Protein AF-A0A1F5IU53-F1 (afdb_monomer_lite)

Radius of gyration: 23.25 Å; chains: 1; bounding box: 70×73×34 Å

Sequence (165 aa):
MRYRIPALILLLLTAASCANVGRFAQVMNPEELSKDELKKLPPETTPEYGFRVGMEVNVPGNKDEILENVDYQFTEFSDCLNITDRGEEARRYTIAVVDGTFRCEYHHGRCNGEYDSDYGLIIVSYKAFNRKGILPVLKHEWAHVYGILRNDHKNLNEVRECTGY

Structure (mmCIF, N/CA/C/O backbone):
data_AF-A0A1F5IU53-F1
#
_entry.id   AF-A0A1F5IU53-F1
#
loop_
_atom_site.group_PDB
_atom_site.id
_atom_site.type_symbol
_atom_site.label_atom_id
_atom_site.label_alt_id
_atom_site.label_comp_id
_atom_site.label_asym_id
_atom_site.label_entity_id
_atom_site.label_seq_id
_atom_site.pdbx_PDB_ins_code
_atom_site.Cartn_x
_atom_site.Cartn_y
_atom_site.Cartn_z
_atom_site.occupancy
_atom_site.B_iso_or_equiv
_atom_site.auth_seq_id
_atom_site.auth_comp_id
_atom_site.auth_asym_id
_atom_site.auth_atom_id
_atom_site.pdbx_PDB_model_num
ATOM 1 N N . MET A 1 1 ? 53.384 59.248 -19.492 1.00 44.25 1 MET A N 1
ATOM 2 C CA . MET A 1 1 ? 52.433 58.607 -18.558 1.00 44.25 1 MET A CA 1
ATOM 3 C C . MET A 1 1 ? 51.476 57.737 -19.353 1.00 44.25 1 MET A C 1
ATOM 5 O O . MET A 1 1 ? 50.737 58.257 -20.174 1.00 44.25 1 MET A O 1
ATOM 9 N N . ARG A 1 2 ? 51.544 56.416 -19.182 1.00 40.50 2 ARG A N 1
ATOM 10 C CA . ARG A 1 2 ? 50.598 55.455 -19.765 1.00 40.50 2 ARG A CA 1
ATOM 11 C C . ARG A 1 2 ? 50.274 54.444 -18.673 1.00 40.50 2 ARG A C 1
ATOM 13 O O . ARG A 1 2 ? 51.125 53.628 -18.336 1.00 40.50 2 ARG A O 1
ATOM 20 N N . TYR A 1 3 ? 49.079 54.543 -18.102 1.00 48.53 3 TYR A N 1
ATOM 21 C CA . TYR A 1 3 ? 48.555 53.534 -17.191 1.00 48.53 3 TYR A CA 1
ATOM 22 C C . TYR A 1 3 ? 48.296 52.258 -17.996 1.00 48.53 3 TYR A C 1
ATOM 24 O O . TYR A 1 3 ? 47.435 52.232 -18.871 1.00 48.53 3 TYR A O 1
ATOM 32 N N . ARG A 1 4 ? 49.087 51.216 -17.734 1.00 44.50 4 ARG A N 1
ATOM 33 C CA . ARG A 1 4 ? 48.816 49.849 -18.181 1.00 44.50 4 ARG A CA 1
ATOM 34 C C . ARG A 1 4 ? 48.276 49.076 -16.986 1.00 44.50 4 ARG A C 1
ATOM 36 O O . ARG A 1 4 ? 49.035 48.516 -16.209 1.00 44.50 4 ARG A O 1
ATOM 43 N N . ILE A 1 5 ? 46.961 49.083 -16.847 1.00 63.06 5 ILE A N 1
ATOM 44 C CA . ILE A 1 5 ? 46.218 48.009 -16.190 1.00 63.06 5 ILE A CA 1
ATOM 45 C C . ILE A 1 5 ? 45.443 47.395 -17.352 1.00 63.06 5 ILE A C 1
ATOM 47 O O . ILE A 1 5 ? 44.681 48.125 -17.988 1.00 63.06 5 ILE A O 1
ATOM 51 N N . PRO A 1 6 ? 45.725 46.146 -17.755 1.00 51.53 6 PRO A N 1
ATOM 52 C CA . PRO A 1 6 ? 44.830 45.084 -17.295 1.00 51.53 6 PRO A CA 1
ATOM 53 C C . PRO A 1 6 ? 45.477 43.685 -17.275 1.00 51.53 6 PRO A C 1
ATOM 55 O O . PRO A 1 6 ? 46.623 43.508 -17.666 1.00 51.53 6 PRO A O 1
ATOM 58 N N . ALA A 1 7 ? 44.675 42.692 -16.888 1.00 49.97 7 ALA A N 1
ATOM 59 C CA . ALA A 1 7 ? 44.931 41.249 -16.990 1.00 49.97 7 ALA A CA 1
ATOM 60 C C . ALA A 1 7 ? 45.511 40.537 -15.755 1.00 49.97 7 ALA A C 1
ATOM 62 O O . ALA A 1 7 ? 46.239 39.564 -15.899 1.00 49.97 7 ALA A O 1
ATOM 63 N N . LEU A 1 8 ? 45.110 40.932 -14.540 1.00 48.53 8 LEU A N 1
ATOM 64 C CA . LEU A 1 8 ? 45.284 40.063 -13.360 1.00 48.53 8 LEU A CA 1
ATOM 65 C C . LEU A 1 8 ? 44.004 39.825 -12.538 1.00 48.53 8 LEU A C 1
ATOM 67 O O . LEU A 1 8 ? 44.082 39.339 -11.418 1.00 48.53 8 LEU A O 1
ATOM 71 N N . ILE A 1 9 ? 42.822 40.151 -13.078 1.00 51.66 9 ILE A N 1
ATOM 72 C CA . ILE A 1 9 ? 41.535 39.922 -12.384 1.00 51.66 9 ILE A CA 1
ATOM 73 C C . ILE A 1 9 ? 40.656 38.879 -13.103 1.00 51.66 9 ILE A C 1
ATOM 75 O O . ILE A 1 9 ? 39.724 38.348 -12.511 1.00 51.66 9 ILE A O 1
ATOM 79 N N . LEU A 1 10 ? 40.987 38.473 -14.336 1.00 46.03 10 LEU A N 1
ATOM 80 C CA . LEU A 1 10 ? 40.209 37.453 -15.061 1.00 46.03 10 LEU A CA 1
ATOM 81 C C . LEU A 1 10 ? 40.647 35.997 -14.812 1.00 46.03 10 LEU A C 1
ATOM 83 O O . LEU A 1 10 ? 40.057 35.086 -15.381 1.00 46.03 10 LEU A O 1
ATOM 87 N N . LEU A 1 11 ? 41.659 35.762 -13.972 1.00 46.44 11 LEU A N 1
ATOM 88 C CA . LEU A 1 11 ? 42.225 34.426 -13.726 1.00 46.44 11 LEU A CA 1
ATOM 89 C C . LEU A 1 11 ? 41.763 33.773 -12.412 1.00 46.44 11 LEU A C 1
ATOM 91 O O . LEU A 1 11 ? 42.212 32.680 -12.088 1.00 46.44 11 LEU A O 1
ATOM 95 N N . LEU A 1 12 ? 40.842 34.403 -11.675 1.00 47.38 12 LEU A N 1
ATOM 96 C CA . LEU A 1 12 ? 40.317 33.873 -10.405 1.00 47.38 12 LEU A CA 1
ATOM 97 C C . LEU A 1 12 ? 38.867 33.364 -10.479 1.00 47.38 12 LEU A C 1
ATOM 99 O O . LEU A 1 12 ? 38.352 32.870 -9.482 1.00 47.38 12 LEU A O 1
ATOM 103 N N . LEU A 1 13 ? 38.209 33.426 -11.643 1.00 48.84 13 LEU A N 1
ATOM 104 C CA . LEU A 1 13 ? 36.805 33.006 -11.796 1.00 48.84 13 LEU A CA 1
ATOM 105 C C . LEU A 1 13 ? 36.599 31.653 -12.497 1.00 48.84 13 LEU A C 1
ATOM 107 O O . LEU A 1 13 ? 35.465 31.198 -12.599 1.00 48.84 13 LEU A O 1
ATOM 111 N N . THR A 1 14 ? 37.655 30.962 -12.933 1.00 48.50 14 THR A N 1
ATOM 112 C CA . THR A 1 14 ? 37.525 29.653 -13.609 1.00 48.50 14 THR A CA 1
ATOM 113 C C . THR A 1 14 ? 37.876 28.446 -12.734 1.00 48.50 14 THR A C 1
ATOM 115 O O . THR A 1 14 ? 37.663 27.316 -13.157 1.00 48.50 14 THR A O 1
ATOM 118 N N . ALA A 1 15 ? 38.334 28.649 -11.493 1.00 47.00 15 ALA A N 1
ATOM 119 C CA . ALA A 1 15 ? 38.689 27.557 -10.574 1.00 47.00 15 ALA A CA 1
ATOM 120 C C . ALA A 1 15 ? 37.575 27.170 -9.576 1.00 47.00 15 ALA A C 1
ATOM 122 O O . ALA A 1 15 ? 37.780 26.296 -8.740 1.00 47.00 15 ALA A O 1
ATOM 123 N N . ALA A 1 16 ? 36.389 27.784 -9.661 1.00 47.59 16 ALA A N 1
ATOM 124 C CA . ALA A 1 16 ? 35.263 27.515 -8.757 1.00 47.59 16 ALA A CA 1
ATOM 125 C C . ALA A 1 16 ? 34.118 26.715 -9.407 1.00 47.59 16 ALA A C 1
ATOM 127 O O . ALA A 1 16 ? 32.996 26.734 -8.913 1.00 47.59 16 ALA A O 1
ATOM 128 N N . SER A 1 17 ? 34.376 26.004 -10.508 1.00 45.94 17 SER A N 1
ATOM 129 C CA . SER A 1 17 ? 33.353 25.183 -11.170 1.00 45.94 17 SER A CA 1
ATOM 130 C C . SER A 1 17 ? 33.866 23.784 -11.494 1.00 45.94 17 SER A C 1
ATOM 132 O O . SER A 1 17 ? 33.868 23.364 -12.639 1.00 45.94 17 SER A O 1
ATOM 134 N N . CYS A 1 18 ? 34.364 23.081 -10.475 1.00 50.25 18 CYS A N 1
ATOM 135 C CA . CYS A 1 18 ? 34.540 21.620 -10.456 1.00 50.25 18 CYS A CA 1
ATOM 136 C C . CYS A 1 18 ? 34.648 21.106 -9.002 1.00 50.25 18 CYS A C 1
ATOM 138 O O . CYS A 1 18 ? 35.380 20.167 -8.722 1.00 50.25 18 CYS A O 1
ATOM 140 N N . ALA A 1 19 ? 33.946 21.721 -8.042 1.00 42.88 19 ALA A N 1
ATOM 141 C CA . ALA A 1 19 ? 33.948 21.262 -6.644 1.00 42.88 19 ALA A CA 1
ATOM 142 C C . ALA A 1 19 ? 32.685 20.472 -6.256 1.00 42.88 19 ALA A C 1
ATOM 144 O O . ALA A 1 19 ? 32.503 20.155 -5.086 1.00 42.88 19 ALA A O 1
ATOM 145 N N . ASN A 1 20 ? 31.804 20.144 -7.211 1.00 42.97 20 ASN A N 1
ATOM 146 C CA . ASN A 1 20 ? 30.524 19.497 -6.892 1.00 42.97 20 ASN A CA 1
ATOM 147 C C . ASN A 1 20 ? 30.171 18.280 -7.763 1.00 42.97 20 ASN A C 1
ATOM 149 O O . ASN A 1 20 ? 29.013 17.884 -7.836 1.00 42.97 20 ASN A O 1
ATOM 153 N N . VAL A 1 21 ? 31.166 17.652 -8.401 1.00 41.91 21 VAL A N 1
ATOM 154 C CA . VAL A 1 21 ? 30.981 16.403 -9.176 1.00 41.91 21 VAL A CA 1
ATOM 155 C C . VAL A 1 21 ? 31.346 15.157 -8.342 1.00 41.91 21 VAL A C 1
ATOM 157 O O . VAL A 1 21 ? 31.424 14.049 -8.851 1.00 41.91 21 VAL A O 1
ATOM 160 N N . GLY A 1 22 ? 31.550 15.315 -7.029 1.00 32.59 22 GLY A N 1
ATOM 161 C CA . GLY A 1 22 ? 31.942 14.229 -6.118 1.00 32.59 22 GLY A CA 1
ATOM 162 C C . GLY A 1 22 ? 30.804 13.573 -5.326 1.00 32.59 22 GLY A C 1
ATOM 163 O O . GLY A 1 22 ? 31.078 12.694 -4.518 1.00 32.59 22 GLY A O 1
ATOM 164 N N . ARG A 1 23 ? 29.539 13.983 -5.508 1.00 38.19 23 ARG A N 1
ATOM 165 C CA . ARG A 1 23 ? 28.406 13.499 -4.685 1.00 38.19 23 ARG A CA 1
ATOM 166 C C . ARG A 1 23 ? 27.366 12.636 -5.405 1.00 38.19 23 ARG A C 1
ATOM 168 O O . ARG A 1 23 ? 26.372 12.271 -4.794 1.00 38.19 23 ARG A O 1
ATOM 175 N N . PHE A 1 24 ? 27.606 12.252 -6.658 1.00 39.62 24 PHE A N 1
ATOM 176 C CA . PHE A 1 24 ? 26.700 11.366 -7.407 1.00 39.62 24 PHE A CA 1
ATOM 177 C C . PHE A 1 24 ? 27.101 9.878 -7.373 1.00 39.62 24 PHE A C 1
ATOM 179 O O . PHE A 1 24 ? 26.406 9.051 -7.950 1.00 39.62 24 PHE A O 1
ATOM 186 N N . ALA A 1 25 ? 28.190 9.515 -6.684 1.00 36.09 25 ALA A N 1
ATOM 187 C CA . ALA A 1 25 ? 28.751 8.157 -6.709 1.00 36.09 25 ALA A CA 1
ATOM 188 C C . ALA A 1 25 ? 28.296 7.228 -5.563 1.00 36.09 25 ALA A C 1
ATOM 190 O O . ALA A 1 25 ? 28.798 6.116 -5.451 1.00 36.09 25 ALA A O 1
ATOM 191 N N . GLN A 1 26 ? 27.345 7.643 -4.726 1.00 37.44 26 GLN A N 1
ATOM 192 C CA . GLN A 1 26 ? 26.709 6.758 -3.742 1.00 37.44 26 GLN A CA 1
ATOM 193 C C . GLN A 1 26 ? 25.206 7.030 -3.679 1.00 37.44 26 GLN A C 1
ATOM 195 O O . GLN A 1 26 ? 24.641 7.280 -2.619 1.00 37.44 26 GLN A O 1
ATOM 200 N N . VAL A 1 27 ? 24.523 6.956 -4.824 1.00 40.72 27 VAL A N 1
ATOM 201 C CA . VAL A 1 27 ? 23.158 6.425 -4.767 1.00 40.72 27 VAL A CA 1
ATOM 202 C C . VAL A 1 27 ? 23.363 4.951 -4.446 1.00 40.72 27 VAL A C 1
ATOM 204 O O . VAL A 1 27 ? 23.599 4.155 -5.351 1.00 40.72 27 VAL A O 1
ATOM 207 N N . MET A 1 28 ? 23.437 4.616 -3.153 1.00 32.12 28 MET A N 1
ATOM 208 C CA . MET A 1 28 ? 23.372 3.228 -2.714 1.00 32.12 28 MET A CA 1
ATOM 209 C C . MET A 1 28 ? 22.104 2.680 -3.356 1.00 32.12 28 MET A C 1
ATOM 211 O O . MET A 1 28 ? 21.008 3.127 -3.027 1.00 32.12 28 MET A O 1
ATOM 215 N N . ASN A 1 29 ? 22.247 1.822 -4.366 1.00 46.25 29 ASN A N 1
ATOM 216 C CA . ASN A 1 29 ? 21.112 1.025 -4.782 1.00 46.25 29 ASN A CA 1
ATOM 217 C C . ASN A 1 29 ? 20.800 0.168 -3.554 1.00 46.25 29 ASN A C 1
ATOM 219 O O . ASN A 1 29 ? 21.703 -0.565 -3.139 1.00 46.25 29 ASN A O 1
ATOM 223 N N . PRO A 1 30 ? 19.623 0.330 -2.919 1.00 52.88 30 PRO A N 1
ATOM 224 C CA . PRO A 1 30 ? 19.243 -0.560 -1.836 1.00 52.88 30 PRO A CA 1
ATOM 225 C C . PRO A 1 30 ? 19.363 -1.998 -2.341 1.00 52.88 30 PRO A C 1
ATOM 227 O O . PRO A 1 30 ? 19.214 -2.251 -3.542 1.00 52.88 30 PRO A O 1
ATOM 230 N N . GLU A 1 31 ? 19.722 -2.905 -1.439 1.00 60.06 31 GLU A N 1
ATOM 231 C CA . GLU A 1 31 ? 19.784 -4.328 -1.746 1.00 60.06 31 GLU A CA 1
ATOM 232 C C . GLU A 1 31 ? 18.452 -4.743 -2.387 1.00 60.06 31 GLU A C 1
ATOM 234 O O . GLU A 1 31 ? 17.377 -4.463 -1.858 1.00 60.06 31 GLU A O 1
ATOM 239 N N . GLU A 1 32 ? 18.515 -5.292 -3.601 1.00 65.62 32 GLU A N 1
ATOM 240 C CA . GLU A 1 32 ? 17.314 -5.618 -4.366 1.00 65.62 32 GLU A CA 1
ATOM 241 C C . GLU A 1 32 ? 16.696 -6.881 -3.765 1.00 65.62 32 GLU A C 1
ATOM 243 O O . GLU A 1 32 ? 17.142 -7.991 -4.048 1.00 65.62 32 GLU A O 1
ATOM 248 N N . LEU A 1 33 ? 15.691 -6.704 -2.905 1.00 69.00 33 LEU A N 1
ATOM 249 C CA . LEU A 1 33 ? 14.940 -7.814 -2.327 1.00 69.00 33 LEU A CA 1
ATOM 250 C C . LEU A 1 33 ? 14.099 -8.499 -3.407 1.00 69.00 33 LEU A C 1
ATOM 252 O O . LEU A 1 33 ? 13.321 -7.857 -4.119 1.00 69.00 33 LEU A O 1
ATOM 256 N N . SER A 1 34 ? 14.216 -9.820 -3.499 1.00 81.88 34 SER A N 1
ATOM 257 C CA . SER A 1 34 ? 13.351 -10.632 -4.351 1.00 81.88 34 SER A CA 1
ATOM 258 C C . SER A 1 34 ? 11.926 -10.708 -3.793 1.00 81.88 34 SER A C 1
ATOM 260 O O . SER A 1 34 ? 11.698 -10.612 -2.585 1.00 81.88 34 SER A O 1
ATOM 262 N N . LYS A 1 35 ? 10.937 -10.968 -4.658 1.00 84.56 35 LYS A N 1
ATOM 263 C CA . LYS A 1 35 ? 9.534 -11.163 -4.239 1.00 84.56 35 LYS A CA 1
ATOM 264 C C . LYS A 1 35 ? 9.385 -12.294 -3.208 1.00 84.56 35 LYS A C 1
ATOM 266 O O . LYS A 1 35 ? 8.579 -12.193 -2.283 1.00 84.56 35 LYS A O 1
ATOM 271 N N . ASP A 1 36 ? 10.207 -13.339 -3.309 1.00 86.69 36 ASP A N 1
ATOM 272 C CA . ASP A 1 36 ? 10.239 -14.440 -2.338 1.00 86.69 36 ASP A CA 1
ATOM 273 C C . ASP A 1 36 ? 10.763 -14.019 -0.960 1.00 86.69 36 ASP A C 1
ATOM 275 O O . ASP A 1 36 ? 10.337 -14.573 0.056 1.00 86.69 36 ASP A O 1
ATOM 279 N N . GLU A 1 37 ? 11.689 -13.063 -0.900 1.00 87.50 37 GLU A N 1
ATOM 280 C CA . GLU A 1 37 ? 12.165 -12.474 0.356 1.00 87.50 37 GLU A CA 1
ATOM 281 C C . GLU A 1 37 ? 11.119 -11.530 0.946 1.00 87.50 37 GLU A C 1
ATOM 283 O O . GLU A 1 37 ? 10.832 -11.612 2.140 1.00 87.50 37 GLU A O 1
ATOM 288 N N . LEU A 1 38 ? 10.459 -10.724 0.108 1.00 88.50 38 LEU A N 1
ATOM 289 C CA . LEU A 1 38 ? 9.381 -9.828 0.534 1.00 88.50 38 LEU A CA 1
ATOM 290 C C . LEU A 1 38 ? 8.202 -10.591 1.161 1.00 88.50 38 LEU A C 1
ATOM 292 O O . LEU A 1 38 ? 7.667 -10.163 2.182 1.00 88.50 38 LEU A O 1
ATOM 296 N N . LYS A 1 39 ? 7.839 -11.772 0.638 1.00 88.19 39 LYS A N 1
ATOM 297 C CA . LYS A 1 39 ? 6.794 -12.637 1.235 1.00 88.19 39 LYS A CA 1
ATOM 298 C C . LYS A 1 39 ? 7.153 -13.182 2.615 1.00 88.19 39 LYS A C 1
ATOM 300 O O . LYS A 1 39 ? 6.256 -13.594 3.350 1.00 88.19 39 LYS A O 1
ATOM 305 N N . LYS A 1 40 ? 8.443 -13.245 2.947 1.00 90.19 40 LYS A N 1
ATOM 306 C CA . LYS A 1 40 ? 8.945 -13.783 4.220 1.00 90.19 40 LYS A CA 1
ATOM 307 C C . LYS A 1 40 ? 9.102 -12.709 5.290 1.00 90.19 40 LYS A C 1
ATOM 309 O O . LYS A 1 40 ? 9.414 -13.063 6.427 1.00 90.19 40 LYS A O 1
ATOM 314 N N . LEU A 1 41 ? 8.893 -11.435 4.952 1.00 91.69 41 LEU A N 1
ATOM 315 C CA . LEU A 1 41 ? 8.907 -10.364 5.940 1.00 91.69 41 LEU A CA 1
ATOM 316 C C . LEU A 1 41 ? 7.876 -10.667 7.040 1.00 91.69 41 LEU A C 1
ATOM 318 O O . LEU A 1 41 ? 6.746 -11.053 6.722 1.00 91.69 41 LEU A O 1
ATOM 322 N N . PRO A 1 42 ? 8.245 -10.524 8.325 1.00 93.31 42 PRO A N 1
ATOM 323 C CA . PRO A 1 42 ? 7.323 -10.761 9.424 1.00 93.31 42 PRO A CA 1
ATOM 324 C C . PRO A 1 42 ? 6.166 -9.755 9.325 1.00 93.31 42 PRO A C 1
ATOM 326 O O . PRO A 1 42 ? 6.416 -8.548 9.364 1.00 93.31 42 PRO A O 1
ATOM 329 N N . PRO A 1 43 ? 4.915 -10.218 9.153 1.00 93.88 43 PRO A N 1
ATOM 330 C CA . PRO A 1 43 ? 3.798 -9.315 8.966 1.00 93.88 43 PRO A CA 1
ATOM 331 C C . PRO A 1 43 ? 3.325 -8.771 10.312 1.00 93.88 43 PRO A C 1
ATOM 333 O O . PRO A 1 43 ? 3.096 -9.523 11.259 1.00 93.88 43 PRO A O 1
ATOM 336 N N . GLU A 1 44 ? 3.096 -7.470 10.347 1.00 97.00 44 GLU A N 1
ATOM 337 C CA . GLU A 1 44 ? 2.295 -6.795 11.357 1.00 97.00 44 GLU A CA 1
ATOM 338 C C . GLU A 1 44 ? 0.877 -6.593 10.820 1.00 97.00 44 GLU A C 1
ATOM 340 O O . GLU A 1 44 ? 0.632 -6.702 9.617 1.00 97.00 44 GLU A O 1
ATOM 345 N N . THR A 1 45 ? -0.080 -6.337 11.707 1.00 97.75 45 THR A N 1
ATOM 346 C CA . THR A 1 45 ? -1.483 -6.140 11.322 1.00 97.75 45 THR A CA 1
ATOM 347 C C . THR A 1 45 ? -1.909 -4.711 11.609 1.00 97.75 45 THR A C 1
ATOM 349 O O . THR A 1 45 ? -1.646 -4.206 12.700 1.00 97.75 45 THR A O 1
ATOM 352 N N . THR A 1 46 ? -2.562 -4.059 10.647 1.00 98.19 46 THR A N 1
ATOM 353 C CA . THR A 1 46 ? -3.089 -2.708 10.859 1.00 98.19 46 THR A CA 1
ATOM 354 C C . THR A 1 46 ? -4.275 -2.724 11.832 1.00 98.19 46 THR A C 1
ATOM 356 O O . THR A 1 46 ? -5.054 -3.684 11.832 1.00 98.19 46 THR A O 1
ATOM 359 N N . PRO A 1 47 ? -4.409 -1.711 12.702 1.00 97.19 47 PRO A N 1
ATOM 360 C CA . PRO A 1 47 ? -5.384 -1.733 13.791 1.00 97.19 47 PRO A CA 1
ATOM 361 C C . PRO A 1 47 ? -6.855 -1.659 13.351 1.00 97.19 47 PRO A C 1
ATOM 363 O O . PRO A 1 47 ? -7.705 -2.266 14.004 1.00 97.19 47 PRO A O 1
ATOM 366 N N . GLU A 1 48 ? -7.186 -0.927 12.287 1.00 97.19 48 GLU A N 1
ATOM 367 C CA . GLU A 1 48 ? -8.571 -0.666 11.878 1.00 97.19 48 GLU A CA 1
ATOM 368 C C . GLU A 1 48 ? -9.087 -1.698 10.874 1.00 97.19 48 GLU A C 1
ATOM 370 O O . GLU A 1 48 ? -10.150 -2.296 11.075 1.00 97.19 48 GLU A O 1
ATOM 375 N N . TYR A 1 49 ? -8.340 -1.922 9.793 1.00 97.56 49 TYR A N 1
ATOM 376 C CA . TYR A 1 49 ? -8.788 -2.790 8.704 1.00 97.56 49 TYR A CA 1
ATOM 377 C C . TYR A 1 49 ? -8.179 -4.187 8.755 1.00 97.56 49 TYR A C 1
ATOM 379 O O . TYR A 1 49 ? -8.718 -5.101 8.129 1.00 97.56 49 TYR A O 1
ATOM 387 N N . GLY A 1 50 ? -7.117 -4.407 9.531 1.00 97.75 50 GLY A N 1
ATOM 388 C CA . GLY A 1 50 ? -6.486 -5.716 9.663 1.00 97.75 50 GLY A CA 1
ATOM 389 C C . GLY A 1 50 ? -5.656 -6.122 8.443 1.00 97.75 50 GLY A C 1
ATOM 390 O O . GLY A 1 50 ? -5.588 -7.309 8.116 1.00 97.75 50 GLY A O 1
ATOM 391 N N . PHE A 1 51 ? -5.057 -5.163 7.735 1.00 98.44 51 PHE A N 1
ATOM 392 C CA . PHE A 1 51 ? -4.145 -5.454 6.631 1.00 98.44 51 PHE A CA 1
ATOM 393 C C . PHE A 1 51 ? -2.840 -6.049 7.147 1.00 98.44 51 PHE A C 1
ATOM 395 O O . PHE A 1 51 ? -2.326 -5.636 8.183 1.00 98.44 51 PHE A O 1
ATOM 402 N N . ARG A 1 52 ? -2.279 -7.003 6.400 1.00 98.00 52 ARG A N 1
ATOM 403 C CA . ARG A 1 52 ? -0.973 -7.597 6.703 1.00 98.00 52 ARG A CA 1
ATOM 404 C C . ARG A 1 52 ? 0.119 -6.745 6.075 1.00 98.00 52 ARG A C 1
ATOM 406 O O . ARG A 1 52 ? 0.159 -6.632 4.852 1.00 98.00 52 ARG A O 1
ATOM 413 N N . VAL A 1 53 ? 1.013 -6.194 6.887 1.00 97.81 53 VAL A N 1
ATOM 414 C CA . VAL A 1 53 ? 2.083 -5.293 6.446 1.00 97.81 53 VAL A CA 1
ATOM 415 C C . VAL A 1 53 ? 3.436 -5.860 6.866 1.00 97.81 53 VAL A C 1
ATOM 417 O O . VAL A 1 53 ? 3.744 -5.937 8.051 1.00 97.81 53 VAL A O 1
ATOM 420 N N . GLY 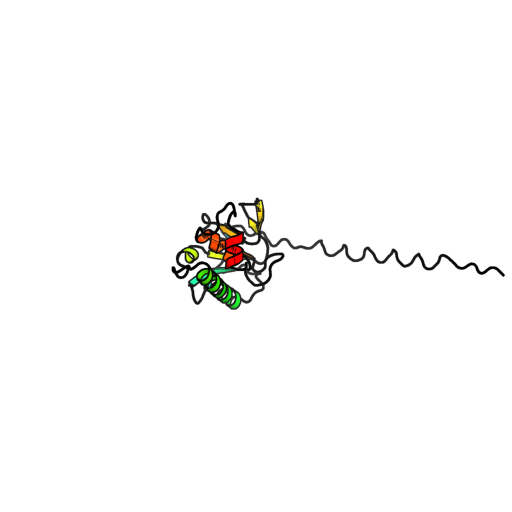A 1 54 ? 4.245 -6.275 5.896 1.00 96.19 54 GLY A N 1
ATOM 421 C CA . GLY A 1 54 ? 5.646 -6.639 6.100 1.00 96.19 54 GLY A CA 1
ATOM 422 C C . GLY A 1 54 ? 6.541 -5.440 5.807 1.00 96.19 54 GLY A C 1
ATOM 423 O O . GLY A 1 54 ? 6.385 -4.798 4.773 1.00 96.19 54 GLY A O 1
ATOM 424 N N . MET A 1 55 ? 7.477 -5.130 6.698 1.00 94.00 55 MET A N 1
ATOM 425 C CA . MET A 1 55 ? 8.393 -3.994 6.546 1.00 94.00 55 MET A CA 1
ATOM 426 C C . MET A 1 55 ? 9.834 -4.484 6.463 1.00 94.00 55 MET A C 1
ATOM 428 O O . MET A 1 55 ? 10.261 -5.321 7.260 1.00 94.00 55 MET A O 1
ATOM 432 N N . GLU A 1 56 ? 10.589 -3.954 5.506 1.00 91.19 56 GLU A N 1
ATOM 433 C CA . GLU A 1 56 ? 12.036 -4.125 5.483 1.00 91.19 56 GLU A CA 1
ATOM 434 C C . GLU A 1 56 ? 12.669 -3.463 6.722 1.00 91.19 56 GLU A C 1
ATOM 436 O O . GLU A 1 56 ? 12.235 -2.405 7.178 1.00 91.19 56 GLU A O 1
ATOM 441 N N . VAL A 1 57 ? 13.733 -4.077 7.248 1.00 85.31 57 VAL A N 1
ATOM 442 C CA . VAL A 1 57 ? 14.452 -3.633 8.458 1.00 85.31 57 VAL A CA 1
ATOM 443 C C . VAL A 1 57 ? 14.907 -2.171 8.382 1.00 85.31 57 VAL A C 1
ATOM 445 O O . VAL A 1 57 ? 14.964 -1.495 9.406 1.00 85.31 57 VAL A O 1
ATOM 448 N N . ASN A 1 58 ? 15.226 -1.684 7.183 1.00 82.31 58 ASN A N 1
ATOM 449 C CA . ASN A 1 58 ? 15.799 -0.356 6.981 1.00 82.31 58 ASN A CA 1
ATOM 450 C C . ASN A 1 58 ? 14.760 0.745 6.744 1.00 82.31 58 ASN A C 1
ATOM 452 O O . ASN A 1 58 ? 15.151 1.897 6.581 1.00 82.31 58 ASN A O 1
ATOM 456 N N . VAL A 1 59 ? 13.458 0.437 6.742 1.00 87.12 59 VAL A N 1
ATOM 457 C CA . VAL A 1 59 ? 12.424 1.463 6.557 1.00 87.12 59 VAL A CA 1
ATOM 458 C C . VAL A 1 59 ? 12.523 2.498 7.694 1.00 87.12 59 VAL A C 1
ATOM 460 O O . VAL A 1 59 ? 12.356 2.145 8.860 1.00 87.12 59 VAL A O 1
ATOM 463 N N . PRO A 1 60 ? 12.771 3.788 7.397 1.00 83.94 60 PRO A N 1
ATOM 464 C CA . PRO A 1 60 ? 13.142 4.783 8.405 1.00 83.94 60 PRO A CA 1
ATOM 465 C C . PRO A 1 60 ? 11.952 5.334 9.204 1.00 83.94 60 PRO A C 1
ATOM 467 O O . PRO A 1 60 ? 12.146 6.185 10.072 1.00 83.94 60 PRO A O 1
ATOM 470 N N . GLY A 1 61 ? 10.722 4.932 8.872 1.00 81.31 61 GLY A N 1
ATOM 471 C CA . GLY A 1 61 ? 9.506 5.366 9.559 1.00 81.31 61 GLY A CA 1
ATOM 472 C C . GLY A 1 61 ? 9.273 4.634 10.878 1.00 81.31 61 GLY A C 1
ATOM 473 O O . GLY A 1 61 ? 9.777 3.533 11.097 1.00 81.31 61 GLY A O 1
ATOM 474 N N . ASN A 1 62 ? 8.480 5.240 11.763 1.00 91.06 62 ASN A N 1
ATOM 475 C CA . ASN A 1 62 ? 7.977 4.519 12.923 1.00 91.06 62 ASN A CA 1
ATOM 476 C C . ASN A 1 62 ? 6.989 3.436 12.451 1.00 91.06 62 ASN A C 1
ATOM 478 O O . ASN A 1 62 ? 6.126 3.691 11.615 1.00 91.06 62 ASN A O 1
ATOM 482 N N . LYS A 1 63 ? 7.126 2.220 12.986 1.00 93.31 63 LYS A N 1
ATOM 483 C CA . LYS A 1 63 ? 6.301 1.069 12.605 1.00 93.31 63 LYS A CA 1
ATOM 484 C C . LYS A 1 63 ? 4.802 1.336 12.774 1.00 93.31 63 LYS A C 1
ATOM 486 O O . LYS A 1 63 ? 4.029 1.057 11.865 1.00 93.31 63 LYS A O 1
ATOM 491 N N . ASP A 1 64 ? 4.407 1.891 13.915 1.00 95.44 64 ASP A N 1
ATOM 492 C CA . ASP A 1 64 ? 3.004 2.148 14.238 1.00 95.44 64 ASP A CA 1
ATOM 493 C C . ASP A 1 64 ? 2.452 3.277 13.355 1.00 95.44 64 ASP A C 1
ATOM 495 O O . ASP A 1 64 ? 1.363 3.146 12.807 1.00 95.44 64 ASP A O 1
ATOM 499 N N . GLU A 1 65 ? 3.256 4.316 13.092 1.00 94.69 65 GLU A N 1
ATOM 500 C CA . GLU A 1 65 ? 2.923 5.380 12.130 1.00 94.69 65 GLU A CA 1
ATOM 501 C C . GLU A 1 65 ? 2.663 4.819 10.724 1.00 94.69 65 GLU A C 1
ATOM 503 O O . GLU A 1 65 ? 1.726 5.241 10.051 1.00 94.69 65 GLU A O 1
ATOM 508 N N . ILE A 1 66 ? 3.467 3.852 10.268 1.00 95.81 66 ILE A N 1
ATOM 509 C CA . ILE A 1 66 ? 3.277 3.205 8.963 1.00 95.81 66 ILE A CA 1
ATOM 510 C C . ILE A 1 66 ? 1.961 2.420 8.936 1.00 95.81 66 ILE A C 1
ATOM 512 O O . ILE A 1 66 ? 1.211 2.540 7.969 1.00 95.81 66 ILE A O 1
ATOM 516 N N . LEU A 1 67 ? 1.666 1.638 9.977 1.00 97.50 67 LEU A N 1
ATOM 517 C CA . LEU A 1 67 ? 0.437 0.841 10.058 1.00 97.50 67 LEU A CA 1
ATOM 518 C C . LEU A 1 67 ? -0.817 1.722 10.099 1.00 97.50 67 LEU A C 1
ATOM 520 O O . LEU A 1 67 ? -1.763 1.472 9.354 1.00 97.50 67 LEU A O 1
ATOM 524 N N . GLU A 1 68 ? -0.806 2.777 10.913 1.00 96.69 68 GLU A N 1
ATOM 525 C CA . GLU A 1 68 ? -1.885 3.768 10.964 1.00 96.69 68 GLU A CA 1
ATOM 526 C C . GLU A 1 68 ? -2.032 4.502 9.628 1.00 96.69 68 GLU A C 1
ATOM 528 O O . GLU A 1 68 ? -3.147 4.768 9.180 1.00 96.69 68 GLU A O 1
ATOM 533 N N . ASN A 1 69 ? -0.921 4.797 8.945 1.00 96.12 69 ASN A N 1
ATOM 534 C CA . ASN A 1 69 ? -0.963 5.436 7.636 1.00 96.12 69 ASN A CA 1
ATOM 535 C C . ASN A 1 69 ? -1.585 4.532 6.562 1.00 96.12 69 ASN A C 1
ATOM 537 O O . ASN A 1 69 ? -2.296 5.039 5.696 1.00 96.12 69 ASN A O 1
ATOM 541 N N . VAL A 1 70 ? -1.360 3.215 6.622 1.00 98.06 70 VAL A N 1
ATOM 542 C CA . VAL A 1 70 ? -2.041 2.254 5.741 1.00 98.06 70 VAL A CA 1
ATOM 543 C C . VAL A 1 70 ? -3.555 2.330 5.949 1.00 98.06 70 VAL A C 1
ATOM 545 O O . VAL A 1 70 ? -4.282 2.507 4.974 1.00 98.06 70 VAL A O 1
ATOM 548 N N . ASP A 1 71 ? -4.038 2.266 7.191 1.00 98.31 71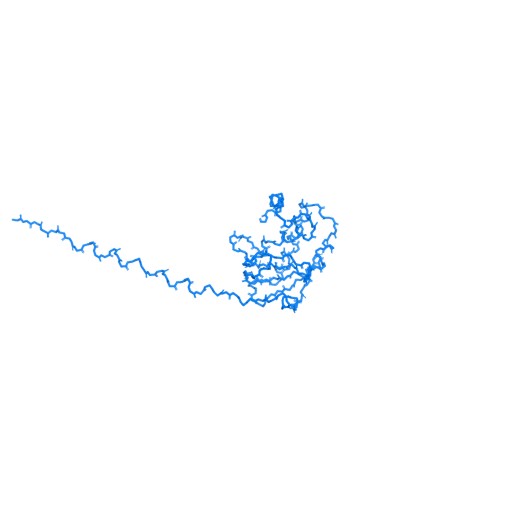 ASP A N 1
ATOM 549 C CA . ASP A 1 71 ? -5.478 2.368 7.472 1.00 98.31 71 ASP A CA 1
ATOM 550 C C . ASP A 1 71 ? -6.055 3.720 7.031 1.00 98.31 71 ASP A C 1
ATOM 552 O O . ASP A 1 71 ? -7.066 3.766 6.329 1.00 98.31 71 ASP A O 1
ATOM 556 N N . TYR A 1 72 ? -5.364 4.820 7.348 1.00 96.81 72 TYR A N 1
ATOM 557 C CA . TYR A 1 72 ? -5.748 6.170 6.930 1.00 96.81 72 TYR A CA 1
ATOM 558 C C . TYR A 1 72 ? -5.896 6.280 5.408 1.00 96.81 72 TYR A C 1
ATOM 560 O O . TYR A 1 72 ? -6.913 6.761 4.903 1.00 96.81 72 TYR A O 1
ATOM 568 N N . GLN A 1 73 ? -4.896 5.813 4.656 1.00 96.69 73 GLN A N 1
ATOM 569 C CA . GLN A 1 73 ? -4.947 5.864 3.199 1.00 96.69 73 GLN A CA 1
ATOM 570 C C . GLN A 1 73 ? -6.052 4.981 2.632 1.00 96.69 73 GLN A C 1
ATOM 572 O O . GLN A 1 73 ? -6.622 5.341 1.599 1.00 96.69 73 GLN A O 1
ATOM 577 N N . PHE A 1 74 ? -6.337 3.840 3.266 1.00 97.75 74 PHE A N 1
ATOM 578 C CA . PHE A 1 74 ? -7.409 2.964 2.819 1.00 97.75 74 PHE A CA 1
ATOM 579 C C . PHE A 1 74 ? -8.774 3.613 3.024 1.00 97.75 74 PHE A C 1
ATOM 581 O O . PHE A 1 74 ? -9.578 3.567 2.100 1.00 97.75 74 PHE A O 1
ATOM 588 N N . THR A 1 75 ? -9.008 4.278 4.160 1.00 97.44 75 THR A N 1
ATOM 589 C CA . THR A 1 75 ? -10.225 5.071 4.400 1.00 97.44 75 THR A CA 1
ATOM 590 C C . THR A 1 75 ? -10.412 6.138 3.321 1.00 97.44 75 THR A C 1
ATOM 592 O O . THR A 1 75 ? -11.463 6.210 2.695 1.00 97.44 75 THR A O 1
ATOM 595 N N . GLU A 1 76 ? -9.374 6.921 3.008 1.00 95.69 76 GLU A N 1
ATOM 596 C CA . GLU A 1 76 ? -9.472 7.929 1.941 1.00 95.69 76 GLU A CA 1
ATOM 597 C C . GLU A 1 76 ? -9.730 7.309 0.556 1.00 95.69 76 GLU A C 1
ATOM 599 O O . GLU A 1 76 ? -10.451 7.875 -0.266 1.00 95.69 76 GLU A O 1
ATOM 604 N N . PHE A 1 77 ? -9.112 6.162 0.268 1.00 95.75 77 PHE A N 1
ATOM 605 C CA . PHE A 1 77 ? -9.297 5.441 -0.989 1.00 95.75 77 PHE A CA 1
ATOM 606 C C . PHE A 1 77 ? -10.719 4.885 -1.121 1.00 95.75 77 PHE A C 1
ATOM 608 O O . PHE A 1 77 ? -11.354 5.061 -2.165 1.00 95.75 77 PHE A O 1
ATOM 615 N N . SER A 1 78 ? -11.213 4.224 -0.074 1.00 96.81 78 SER A N 1
ATOM 616 C CA . SER A 1 78 ? -12.516 3.568 -0.060 1.00 96.81 78 SER A CA 1
ATOM 617 C C . SER A 1 78 ? -13.653 4.580 -0.104 1.00 96.81 78 SER A C 1
ATOM 619 O O . SER A 1 78 ? -14.584 4.382 -0.884 1.00 96.81 78 SER A O 1
ATOM 621 N N . ASP A 1 79 ? -13.535 5.693 0.622 1.00 96.06 79 ASP A N 1
ATOM 622 C CA . ASP A 1 79 ? -14.497 6.795 0.581 1.00 96.06 79 ASP A CA 1
ATOM 623 C C . ASP A 1 79 ? -14.586 7.398 -0.824 1.00 96.06 79 ASP A C 1
ATOM 625 O O . ASP A 1 79 ? -15.681 7.633 -1.338 1.00 96.06 79 ASP A O 1
ATOM 629 N N . CYS A 1 80 ? -13.442 7.609 -1.481 1.00 94.44 80 CYS A N 1
ATOM 630 C CA . CYS A 1 80 ? -13.418 8.219 -2.807 1.00 94.44 80 CYS A CA 1
ATOM 631 C C . CYS A 1 80 ? -14.033 7.317 -3.884 1.00 94.44 80 CYS A C 1
ATOM 633 O O . CYS A 1 80 ? -14.819 7.767 -4.718 1.00 94.44 80 CYS A O 1
ATOM 635 N N . LEU A 1 81 ? -13.680 6.030 -3.868 1.00 93.81 81 LEU A N 1
ATOM 636 C CA . LEU A 1 81 ? -14.096 5.059 -4.885 1.00 93.81 81 LEU A CA 1
ATOM 637 C C . LEU A 1 81 ? -15.357 4.279 -4.491 1.00 93.81 81 LEU A C 1
ATOM 639 O O . LEU A 1 81 ? -15.759 3.362 -5.208 1.00 93.81 81 LEU A O 1
ATOM 643 N N . ASN A 1 82 ? -15.992 4.659 -3.379 1.00 94.81 82 ASN A N 1
ATOM 644 C CA . ASN A 1 82 ? -17.196 4.043 -2.831 1.00 94.81 82 ASN A CA 1
ATOM 645 C C . ASN A 1 82 ? -17.050 2.519 -2.623 1.00 94.81 82 ASN A C 1
ATOM 647 O O . ASN A 1 82 ? -17.930 1.732 -2.980 1.00 94.81 82 ASN A O 1
ATOM 651 N N . ILE A 1 83 ? -15.913 2.101 -2.060 1.00 96.06 83 ILE A N 1
ATOM 652 C CA . ILE A 1 83 ? -15.630 0.707 -1.700 1.00 96.06 83 ILE A CA 1
ATOM 653 C C . ILE A 1 83 ? -16.276 0.393 -0.350 1.00 96.06 83 ILE A C 1
ATOM 655 O O . ILE A 1 83 ? -15.927 0.976 0.672 1.00 96.06 83 ILE A O 1
ATOM 659 N N . THR A 1 84 ? -17.196 -0.571 -0.326 1.00 95.94 84 THR A N 1
ATOM 660 C CA . THR A 1 84 ? -17.988 -0.898 0.874 1.00 95.94 84 THR A CA 1
ATOM 661 C C . THR A 1 84 ? -17.605 -2.221 1.538 1.00 95.94 84 THR A C 1
ATOM 663 O O . THR A 1 84 ? -18.214 -2.601 2.536 1.00 95.94 84 THR A O 1
ATOM 666 N N . ASP A 1 85 ? -16.623 -2.947 1.000 1.00 96.69 85 ASP A N 1
ATOM 667 C CA . ASP A 1 85 ? -16.218 -4.280 1.477 1.00 96.69 85 ASP A CA 1
ATOM 668 C C . ASP A 1 85 ? -15.305 -4.240 2.717 1.00 96.69 85 ASP A C 1
ATOM 670 O O . ASP A 1 85 ? -14.848 -5.275 3.194 1.00 96.69 85 ASP A O 1
ATOM 674 N N . ARG A 1 86 ? -15.008 -3.041 3.237 1.00 95.00 86 ARG A N 1
ATOM 675 C CA . ARG A 1 86 ? -14.100 -2.820 4.373 1.00 95.00 86 ARG A CA 1
ATOM 676 C C . ARG A 1 86 ? -12.714 -3.458 4.185 1.00 95.00 86 ARG A C 1
ATOM 678 O O . ARG A 1 86 ? -12.130 -3.946 5.154 1.00 95.00 86 ARG A O 1
ATOM 685 N N . GLY A 1 87 ? -12.183 -3.470 2.963 1.00 96.62 87 GLY A N 1
ATOM 686 C CA . GLY A 1 87 ? -10.833 -3.965 2.694 1.00 96.62 87 GLY A CA 1
ATOM 687 C C . GLY A 1 87 ? -10.734 -5.479 2.542 1.00 96.62 87 GLY A C 1
ATOM 688 O O . GLY A 1 87 ? -9.625 -6.011 2.551 1.00 96.62 87 GLY A O 1
ATOM 689 N N . GLU A 1 88 ? -11.853 -6.199 2.436 1.00 97.19 88 GLU A N 1
ATOM 690 C CA . GLU A 1 88 ? -11.857 -7.656 2.263 1.00 97.19 88 GLU A CA 1
ATOM 691 C C . GLU A 1 88 ? -11.032 -8.123 1.064 1.00 97.19 88 GLU A C 1
ATOM 693 O O . GLU A 1 88 ? -10.250 -9.066 1.216 1.00 97.19 88 GLU A O 1
ATOM 698 N N . GLU A 1 89 ? -11.140 -7.463 -0.089 1.00 96.38 89 GLU A N 1
ATOM 699 C CA . GLU A 1 89 ? -10.351 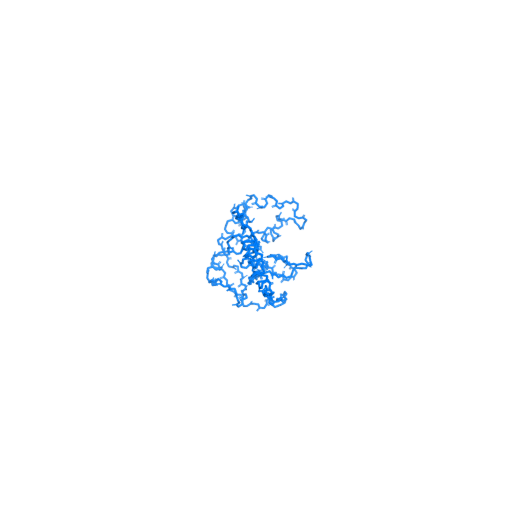-7.835 -1.266 1.00 96.38 89 GLU A CA 1
ATOM 700 C C . GLU A 1 89 ? -8.857 -7.547 -1.052 1.00 96.38 89 GLU A C 1
ATOM 702 O O . GLU A 1 89 ? -8.010 -8.417 -1.261 1.00 96.38 89 GLU A O 1
ATOM 707 N N . ALA A 1 90 ? -8.523 -6.360 -0.540 1.00 96.69 90 ALA A N 1
ATOM 708 C CA . ALA A 1 90 ? -7.137 -5.950 -0.305 1.00 96.69 90 ALA A CA 1
ATOM 709 C C . ALA A 1 90 ? -6.417 -6.773 0.779 1.00 96.69 90 ALA A C 1
ATOM 711 O O . ALA A 1 90 ? -5.218 -7.021 0.660 1.00 96.69 90 ALA A O 1
ATOM 712 N N . ARG A 1 91 ? -7.131 -7.281 1.791 1.00 96.88 91 ARG A N 1
ATOM 713 C CA . ARG A 1 91 ? -6.563 -8.129 2.859 1.00 96.88 91 ARG A CA 1
ATOM 714 C C . ARG A 1 91 ? -6.014 -9.473 2.390 1.00 96.88 91 ARG A C 1
ATOM 716 O O . ARG A 1 91 ? -5.279 -10.120 3.137 1.00 96.88 91 ARG A O 1
ATOM 723 N N . ARG A 1 92 ? -6.362 -9.917 1.182 1.00 95.88 92 ARG A N 1
ATOM 724 C CA . ARG A 1 92 ? -5.825 -11.157 0.600 1.00 95.88 92 ARG A CA 1
ATOM 725 C C . ARG A 1 92 ? -4.330 -11.056 0.298 1.00 95.88 92 ARG A C 1
ATOM 727 O O . ARG A 1 92 ? -3.664 -12.086 0.202 1.00 95.88 92 ARG A O 1
ATOM 734 N N . TYR A 1 93 ? -3.815 -9.835 0.190 1.00 96.75 93 TYR A N 1
ATOM 735 C CA . TYR A 1 93 ? -2.440 -9.535 -0.176 1.00 96.75 93 TYR A CA 1
ATOM 736 C C . TYR A 1 93 ? -1.650 -9.051 1.041 1.00 96.75 93 TYR A C 1
ATOM 738 O O . TYR A 1 93 ? -2.181 -8.380 1.928 1.00 96.75 93 TYR A O 1
ATOM 746 N N . THR A 1 94 ? -0.360 -9.381 1.082 1.00 97.06 94 THR A N 1
ATOM 747 C CA . THR A 1 94 ? 0.563 -8.776 2.050 1.00 97.06 94 THR A CA 1
ATOM 748 C C . THR A 1 94 ? 1.118 -7.487 1.454 1.00 97.06 94 THR A C 1
ATOM 750 O O . THR A 1 94 ? 1.662 -7.501 0.350 1.00 97.06 94 THR A O 1
ATOM 753 N N . ILE A 1 95 ? 1.016 -6.383 2.190 1.00 97.56 95 ILE A N 1
ATOM 754 C CA . ILE A 1 95 ? 1.630 -5.107 1.823 1.00 97.56 95 ILE A CA 1
ATOM 755 C C . ILE A 1 95 ? 3.101 -5.158 2.247 1.00 97.56 95 ILE A C 1
ATOM 757 O O . ILE A 1 95 ? 3.398 -5.214 3.437 1.00 97.56 95 ILE A O 1
ATOM 761 N N . ALA A 1 96 ? 4.024 -5.173 1.292 1.00 95.38 96 ALA A N 1
ATOM 762 C CA . ALA A 1 96 ? 5.460 -5.147 1.543 1.00 95.38 96 ALA A CA 1
ATOM 763 C C . ALA A 1 96 ? 5.989 -3.712 1.407 1.00 95.38 96 ALA A C 1
ATOM 765 O O . ALA A 1 96 ? 5.941 -3.129 0.324 1.00 95.38 96 ALA A O 1
ATOM 766 N N . VAL A 1 97 ? 6.498 -3.147 2.501 1.00 94.38 97 VAL A N 1
ATOM 767 C CA . VAL A 1 97 ? 7.049 -1.788 2.557 1.00 94.38 97 VAL A CA 1
ATOM 768 C C . VAL A 1 97 ? 8.574 -1.837 2.512 1.00 94.38 97 VAL A C 1
ATOM 770 O O . VAL A 1 97 ? 9.197 -2.478 3.359 1.00 94.38 97 VAL A O 1
ATOM 773 N N . VAL A 1 98 ? 9.170 -1.125 1.553 1.00 90.62 98 VAL A N 1
ATOM 774 C CA . VAL A 1 98 ? 10.628 -1.103 1.310 1.00 90.62 98 VAL A CA 1
ATOM 775 C C . VAL A 1 98 ? 11.216 0.312 1.390 1.00 90.62 98 VAL A C 1
ATOM 777 O O . VAL A 1 98 ? 10.514 1.296 1.124 1.00 90.62 98 VAL A O 1
ATOM 780 N N . ASP A 1 99 ? 12.507 0.446 1.719 1.00 84.19 99 ASP A N 1
ATOM 781 C CA . ASP A 1 99 ? 13.194 1.746 1.911 1.00 84.19 99 ASP A CA 1
ATOM 782 C C . ASP A 1 99 ? 13.662 2.425 0.598 1.00 84.19 99 ASP A C 1
ATOM 784 O O . ASP A 1 99 ? 14.704 3.075 0.509 1.00 84.19 99 ASP A O 1
ATOM 788 N N . GLY A 1 100 ? 12.896 2.291 -0.487 1.00 77.06 100 GLY A N 1
ATOM 789 C CA . GLY A 1 100 ? 13.235 2.932 -1.758 1.00 77.06 100 GLY A CA 1
ATOM 790 C C . GLY A 1 100 ? 12.622 2.254 -2.970 1.00 77.06 100 GLY A C 1
ATOM 791 O O . GLY A 1 100 ? 11.570 1.633 -2.884 1.00 77.06 100 GLY A O 1
ATOM 792 N N . THR A 1 101 ? 13.269 2.399 -4.127 1.00 73.19 101 THR A N 1
ATOM 793 C CA . THR A 1 101 ? 12.806 1.765 -5.374 1.00 73.19 101 THR A CA 1
ATOM 794 C C . THR A 1 101 ? 13.302 0.330 -5.480 1.00 73.19 101 THR A C 1
ATOM 796 O O . THR A 1 101 ? 14.446 0.048 -5.128 1.00 73.19 101 THR A O 1
ATOM 799 N N . PHE A 1 102 ? 12.470 -0.537 -6.045 1.00 76.00 102 PHE A N 1
ATOM 800 C CA . PHE A 1 102 ? 12.763 -1.946 -6.312 1.00 76.00 102 PHE A CA 1
ATOM 801 C C . PHE A 1 102 ? 12.561 -2.242 -7.801 1.00 76.00 102 PHE A C 1
ATO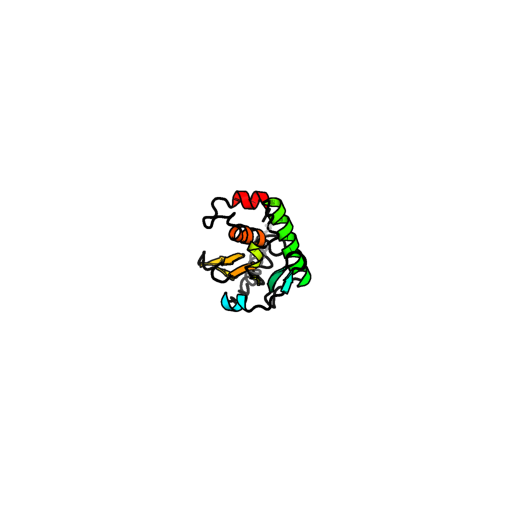M 803 O O . PHE A 1 102 ? 12.117 -1.372 -8.556 1.00 76.00 102 PHE A O 1
ATOM 810 N N . ARG A 1 103 ? 12.947 -3.434 -8.255 1.00 76.25 103 ARG A N 1
ATOM 811 C CA . ARG A 1 103 ? 12.746 -3.845 -9.645 1.00 76.25 103 ARG A CA 1
ATOM 812 C C . ARG A 1 103 ? 11.361 -4.464 -9.809 1.00 76.25 103 ARG A C 1
ATOM 814 O O . ARG A 1 103 ? 11.063 -5.435 -9.123 1.00 76.25 103 ARG A O 1
ATOM 821 N N . CYS A 1 104 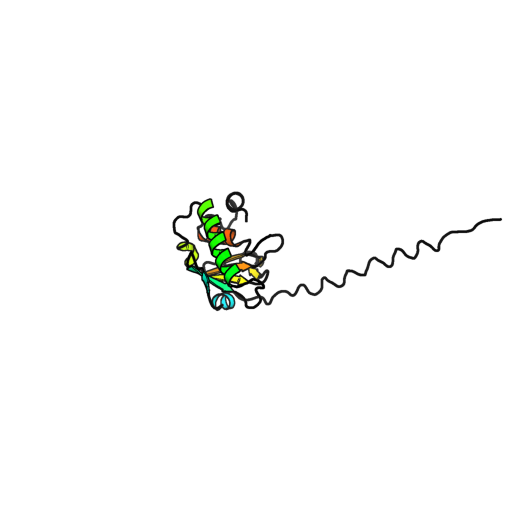? 10.563 -3.952 -10.745 1.00 75.12 104 CYS A N 1
ATOM 822 C CA . CYS A 1 104 ? 9.319 -4.608 -11.148 1.00 75.12 104 CYS A CA 1
ATOM 823 C C . CYS A 1 104 ? 9.502 -5.458 -12.395 1.00 75.12 104 CYS A C 1
ATOM 825 O O . CYS A 1 104 ? 10.307 -5.161 -13.290 1.00 75.12 104 CYS A O 1
ATOM 827 N N . GLU A 1 105 ? 8.676 -6.493 -12.488 1.00 70.69 105 GLU A N 1
ATOM 828 C CA . GLU A 1 105 ? 8.636 -7.358 -13.661 1.00 70.69 105 GLU A CA 1
ATOM 829 C C . GLU A 1 105 ? 7.936 -6.670 -14.834 1.00 70.69 105 GLU A C 1
ATOM 831 O O . GLU A 1 105 ? 8.442 -6.723 -15.953 1.00 70.69 105 GLU A O 1
ATOM 836 N N . TYR A 1 106 ? 6.844 -5.942 -14.574 1.00 65.56 106 TYR A N 1
ATOM 837 C CA . TYR A 1 106 ? 5.989 -5.370 -15.621 1.00 65.56 106 TYR A CA 1
ATOM 838 C C . TYR A 1 106 ? 6.689 -4.337 -16.522 1.00 65.56 106 TYR A C 1
ATOM 840 O O . TYR A 1 106 ? 6.423 -4.271 -17.721 1.00 65.56 106 TYR A O 1
ATOM 848 N N . HIS A 1 107 ? 7.614 -3.541 -15.975 1.00 62.78 107 HIS A N 1
ATOM 849 C CA . HIS A 1 107 ? 8.364 -2.537 -16.744 1.00 62.78 107 HIS A CA 1
ATOM 850 C C . HIS A 1 107 ? 9.842 -2.894 -16.948 1.00 62.78 107 HIS A C 1
ATOM 852 O O . HIS A 1 107 ? 10.583 -2.089 -17.515 1.00 62.78 107 HIS A O 1
ATOM 858 N N . HIS A 1 108 ? 10.286 -4.068 -16.476 1.00 67.50 108 HIS A N 1
ATOM 859 C CA . HIS A 1 108 ? 11.697 -4.478 -16.445 1.00 67.50 108 HIS A CA 1
ATOM 860 C C . HIS A 1 108 ? 12.641 -3.379 -15.912 1.00 67.50 108 HIS A C 1
ATOM 862 O O . HIS A 1 108 ? 13.778 -3.238 -16.366 1.00 67.50 108 HIS A O 1
ATOM 868 N N . GLY A 1 109 ? 12.160 -2.579 -14.959 1.00 73.25 109 GLY A N 1
ATOM 869 C CA . GLY A 1 109 ? 12.796 -1.344 -14.510 1.00 73.25 109 GLY A CA 1
ATOM 870 C C . GLY A 1 109 ? 12.563 -1.088 -13.027 1.00 73.25 109 GLY A C 1
ATOM 871 O O . GLY A 1 109 ? 12.106 -1.967 -12.304 1.00 73.25 109 GLY A O 1
ATOM 872 N N . ARG A 1 110 ? 12.900 0.122 -12.566 1.00 75.88 110 ARG A N 1
ATOM 873 C CA . ARG A 1 110 ? 12.696 0.528 -11.169 1.00 75.88 110 ARG A CA 1
ATOM 874 C C . ARG A 1 110 ? 11.292 1.094 -10.978 1.00 75.88 110 ARG A C 1
ATOM 876 O O . ARG A 1 110 ? 10.899 2.004 -11.707 1.00 75.88 110 ARG A O 1
ATOM 883 N N . CYS A 1 111 ? 10.582 0.617 -9.970 1.00 80.88 111 CYS A N 1
ATOM 884 C CA . CYS A 1 111 ? 9.255 1.083 -9.582 1.00 80.88 111 CYS A CA 1
ATOM 885 C C . CYS A 1 111 ? 9.244 1.575 -8.132 1.00 80.88 111 CYS A C 1
ATOM 887 O O . CYS A 1 111 ? 10.172 1.334 -7.358 1.00 80.88 111 CYS A O 1
ATOM 889 N N . ASN A 1 112 ? 8.178 2.302 -7.793 1.00 86.50 112 ASN A N 1
ATOM 890 C CA . ASN A 1 112 ? 7.873 2.664 -6.408 1.00 86.50 112 ASN A CA 1
ATOM 891 C C . ASN A 1 112 ? 6.704 1.843 -5.836 1.00 86.50 112 ASN A C 1
ATOM 893 O O . ASN A 1 112 ? 6.389 1.976 -4.658 1.00 86.50 112 ASN A O 1
ATOM 897 N N . GLY A 1 113 ? 6.039 1.055 -6.680 1.00 90.00 113 GLY A N 1
ATOM 898 C CA . GLY A 1 113 ? 4.834 0.301 -6.374 1.00 90.00 113 GLY A CA 1
ATOM 899 C C . GLY A 1 113 ? 4.647 -0.831 -7.386 1.00 90.00 113 GLY A C 1
ATOM 900 O O . GLY A 1 113 ? 5.053 -0.677 -8.542 1.00 90.00 113 GLY A O 1
ATOM 901 N N . GLU A 1 114 ? 4.138 -1.971 -6.930 1.00 91.56 114 GLU A N 1
ATOM 902 C CA . GLU A 1 114 ? 3.735 -3.105 -7.762 1.00 91.56 114 GLU A CA 1
ATOM 903 C C . GLU A 1 114 ? 2.688 -3.939 -7.018 1.00 91.56 114 GLU A C 1
ATOM 905 O O . GLU A 1 114 ? 2.959 -4.513 -5.961 1.00 91.56 114 GLU A O 1
ATOM 910 N N . TYR A 1 115 ? 1.494 -4.032 -7.588 1.00 92.56 115 TYR A N 1
ATOM 911 C CA . TYR A 1 115 ? 0.539 -5.084 -7.283 1.00 92.56 115 TYR A CA 1
ATOM 912 C C . TYR A 1 115 ? 0.900 -6.363 -8.050 1.00 92.56 115 TYR A C 1
ATOM 914 O O . TYR A 1 115 ? 0.965 -6.364 -9.280 1.00 92.56 115 TYR A O 1
ATOM 922 N N . ASP A 1 116 ? 1.092 -7.460 -7.318 1.00 91.94 116 ASP A N 1
ATOM 923 C CA . ASP A 1 116 ? 1.401 -8.773 -7.874 1.00 91.94 116 ASP A CA 1
ATOM 924 C C . ASP A 1 116 ? 0.465 -9.839 -7.293 1.00 91.94 116 ASP A C 1
ATOM 926 O O . ASP A 1 116 ? 0.619 -10.304 -6.155 1.00 91.94 116 ASP A O 1
ATOM 930 N N . SER A 1 117 ? -0.511 -10.248 -8.104 1.00 91.38 117 SER A N 1
ATOM 931 C CA . SER A 1 117 ? -1.489 -11.268 -7.731 1.00 91.38 117 SER A CA 1
ATOM 932 C C . SER A 1 117 ? -0.894 -12.666 -7.589 1.00 91.38 117 SER A C 1
ATOM 934 O O . SER A 1 117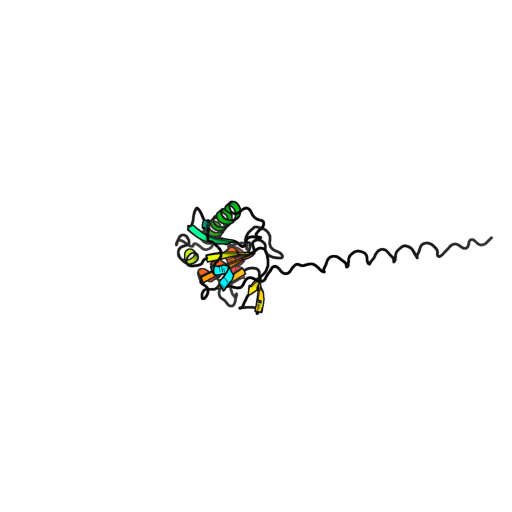 ? -1.355 -13.432 -6.743 1.00 91.38 117 SER A O 1
ATOM 936 N N . ASP A 1 118 ? 0.127 -13.000 -8.378 1.00 90.12 118 ASP A N 1
ATOM 937 C CA . ASP A 1 118 ? 0.729 -14.337 -8.402 1.00 90.12 118 ASP A CA 1
ATOM 938 C C . ASP A 1 118 ? 1.560 -14.564 -7.136 1.00 90.12 118 ASP A C 1
ATOM 940 O O . ASP A 1 118 ? 1.552 -15.640 -6.526 1.00 90.12 118 ASP A O 1
ATOM 944 N N . TYR A 1 119 ? 2.223 -13.505 -6.673 1.00 90.38 119 TYR A N 1
ATOM 945 C CA . TYR A 1 119 ? 2.949 -13.501 -5.415 1.00 90.38 119 TYR A CA 1
ATOM 946 C C . TYR A 1 119 ? 2.078 -13.106 -4.217 1.00 90.38 119 TYR A C 1
ATOM 948 O O . TYR A 1 119 ? 2.522 -13.298 -3.086 1.00 90.38 119 TYR A O 1
ATOM 956 N N . GLY A 1 120 ? 0.836 -12.662 -4.399 1.00 93.88 120 GLY A N 1
ATOM 957 C CA . GLY A 1 120 ? -0.025 -12.256 -3.285 1.00 93.88 120 GLY A CA 1
ATOM 958 C C . GLY A 1 120 ? 0.534 -11.038 -2.537 1.00 93.88 120 GLY A C 1
ATOM 959 O O . GLY A 1 120 ? 0.464 -10.979 -1.305 1.00 93.88 120 GLY A O 1
ATOM 960 N N . LEU A 1 121 ? 1.142 -10.104 -3.273 1.00 94.44 121 LEU A N 1
ATOM 961 C CA . LEU A 1 121 ? 1.854 -8.949 -2.737 1.00 94.44 121 LEU A CA 1
ATOM 962 C C . LEU A 1 121 ? 1.298 -7.628 -3.270 1.00 94.44 121 LEU A C 1
ATOM 964 O O . LEU A 1 121 ? 0.907 -7.505 -4.427 1.00 94.44 121 LEU A O 1
ATOM 968 N N . ILE A 1 122 ? 1.361 -6.616 -2.412 1.00 95.81 122 ILE A N 1
ATOM 969 C CA . ILE A 1 122 ? 1.330 -5.206 -2.791 1.00 95.81 122 ILE A CA 1
ATOM 970 C C . ILE A 1 122 ? 2.654 -4.620 -2.312 1.00 95.81 122 ILE A C 1
ATOM 972 O O . ILE A 1 122 ? 2.847 -4.427 -1.115 1.00 95.81 122 ILE A O 1
ATOM 976 N N . ILE A 1 123 ? 3.598 -4.390 -3.213 1.00 93.75 123 ILE A N 1
ATOM 977 C CA . ILE A 1 123 ? 4.925 -3.882 -2.862 1.00 93.75 123 ILE A CA 1
ATOM 978 C C . ILE A 1 123 ? 4.901 -2.370 -3.033 1.00 93.75 123 ILE A C 1
ATOM 980 O O . ILE A 1 123 ? 4.505 -1.887 -4.088 1.00 93.75 123 ILE A O 1
ATOM 984 N N . VAL A 1 124 ? 5.316 -1.615 -2.019 1.00 93.19 124 VAL A N 1
ATOM 985 C CA . VAL A 1 124 ? 5.311 -0.149 -2.047 1.00 93.19 124 VAL A CA 1
ATOM 986 C C . VAL A 1 124 ? 6.536 0.433 -1.353 1.00 93.19 124 VAL A C 1
ATOM 988 O O . VAL A 1 124 ? 6.973 -0.016 -0.295 1.00 93.19 124 VAL A O 1
ATOM 991 N N . SER A 1 125 ? 7.091 1.488 -1.934 1.00 90.25 125 SER A N 1
ATOM 992 C CA . SER A 1 125 ? 8.163 2.255 -1.310 1.00 90.25 125 SER A CA 1
ATOM 993 C C . SER A 1 125 ? 7.618 3.110 -0.170 1.00 90.25 125 SER A C 1
ATOM 995 O O . SER A 1 125 ? 6.636 3.835 -0.354 1.00 90.25 125 SER A O 1
ATOM 997 N N . TYR A 1 126 ? 8.308 3.124 0.976 1.00 89.00 126 TYR A N 1
ATOM 998 C CA . TYR A 1 126 ? 7.992 4.028 2.090 1.00 89.00 126 TYR A CA 1
ATOM 999 C C . TYR A 1 126 ? 7.934 5.493 1.635 1.00 89.00 126 TYR A C 1
ATOM 1001 O O . TYR A 1 126 ? 7.017 6.236 1.989 1.00 89.00 126 TYR A O 1
ATOM 1009 N N . LYS A 1 127 ? 8.886 5.888 0.781 1.00 84.94 127 LYS A N 1
ATOM 1010 C CA . LYS A 1 127 ? 8.889 7.153 0.041 1.00 84.94 127 LYS A CA 1
ATOM 1011 C C . LYS A 1 127 ? 9.142 6.875 -1.432 1.00 84.94 127 LYS A C 1
ATOM 1013 O O . LYS A 1 127 ? 10.032 6.101 -1.769 1.00 84.94 127 LYS A O 1
ATOM 1018 N N . ALA A 1 128 ? 8.406 7.556 -2.305 1.00 75.44 128 ALA A N 1
ATOM 1019 C CA . ALA A 1 128 ? 8.602 7.459 -3.747 1.00 75.44 128 ALA A CA 1
ATOM 1020 C C . ALA A 1 128 ? 9.327 8.690 -4.300 1.00 75.44 128 ALA A C 1
ATOM 1022 O O . ALA A 1 128 ? 9.105 9.822 -3.860 1.00 75.44 128 ALA A O 1
ATOM 1023 N N . PHE A 1 129 ? 10.164 8.483 -5.317 1.00 64.06 129 PHE A N 1
ATOM 1024 C CA . PHE A 1 129 ? 10.816 9.585 -6.027 1.00 64.06 129 PHE A CA 1
ATOM 1025 C C . PHE A 1 129 ? 9.768 10.532 -6.641 1.00 64.06 129 PHE A C 1
ATOM 1027 O O . PHE A 1 129 ? 8.809 10.082 -7.266 1.00 64.06 129 PHE A O 1
ATOM 1034 N N . ASN A 1 130 ? 9.952 11.847 -6.470 1.00 64.62 130 ASN A N 1
ATOM 1035 C CA . ASN A 1 130 ? 9.028 12.905 -6.912 1.00 64.62 130 ASN A CA 1
ATOM 1036 C C . ASN A 1 130 ? 7.603 12.860 -6.327 1.00 64.62 130 ASN A C 1
ATOM 1038 O O . ASN A 1 130 ? 6.717 13.537 -6.851 1.00 64.62 130 ASN A O 1
ATOM 1042 N N . ARG A 1 131 ? 7.363 12.129 -5.232 1.00 73.62 131 ARG A N 1
ATOM 1043 C CA . ARG A 1 131 ? 6.086 12.179 -4.504 1.00 73.62 131 ARG A CA 1
ATOM 1044 C C . ARG A 1 131 ? 6.299 12.588 -3.052 1.00 73.62 131 ARG A C 1
ATOM 1046 O O . ARG A 1 131 ? 7.393 12.458 -2.506 1.00 73.62 131 ARG A O 1
ATOM 1053 N N . LYS A 1 132 ? 5.254 13.144 -2.444 1.00 77.19 132 LYS A N 1
ATOM 1054 C CA . LYS A 1 132 ? 5.250 13.571 -1.040 1.00 77.19 132 LYS A CA 1
ATOM 1055 C C . LYS A 1 132 ? 4.439 12.582 -0.209 1.00 77.19 132 LYS A C 1
ATOM 1057 O O . LYS A 1 132 ? 3.520 11.971 -0.735 1.00 77.19 132 LYS A O 1
ATOM 1062 N N . GLY A 1 133 ? 4.746 12.499 1.082 1.00 82.56 133 GLY A N 1
ATOM 1063 C CA . GLY A 1 133 ? 4.022 11.652 2.030 1.00 82.56 133 GLY A CA 1
ATOM 1064 C C . GLY A 1 133 ? 4.629 10.261 2.212 1.00 82.56 133 GLY A C 1
ATOM 1065 O O . GLY A 1 133 ? 5.659 9.931 1.619 1.00 82.56 133 GLY A O 1
ATOM 1066 N N . ILE A 1 134 ? 3.986 9.495 3.090 1.00 84.38 134 ILE A N 1
ATOM 1067 C CA . ILE A 1 134 ? 4.289 8.097 3.411 1.00 84.38 134 ILE A CA 1
ATOM 1068 C C . ILE A 1 134 ? 3.485 7.210 2.457 1.00 84.38 134 ILE A C 1
ATOM 1070 O O . ILE A 1 134 ? 2.340 7.534 2.157 1.00 84.38 134 ILE A O 1
ATOM 1074 N N . LEU A 1 135 ? 4.095 6.137 1.943 1.00 84.31 135 LEU A N 1
ATOM 1075 C CA . LEU A 1 135 ? 3.472 5.156 1.038 1.00 84.31 135 LEU A CA 1
ATOM 1076 C C . LEU A 1 135 ? 2.656 5.794 -0.108 1.00 84.31 135 LEU A C 1
ATOM 1078 O O . LEU A 1 135 ? 1.510 5.415 -0.342 1.00 84.31 135 LEU A O 1
ATOM 1082 N N . PRO A 1 136 ? 3.213 6.769 -0.848 1.00 83.62 136 PRO A N 1
ATOM 1083 C CA . PRO A 1 136 ? 2.441 7.658 -1.726 1.00 83.62 136 PRO A CA 1
ATOM 1084 C C . PRO A 1 136 ? 1.818 6.979 -2.955 1.00 83.62 136 PRO A C 1
ATOM 1086 O O . PRO A 1 136 ? 1.116 7.620 -3.728 1.00 83.62 136 PRO A O 1
ATOM 1089 N N . VAL A 1 137 ? 2.113 5.703 -3.190 1.00 91.12 137 VAL A N 1
ATOM 1090 C CA . VAL A 1 137 ? 1.569 4.927 -4.311 1.00 91.12 137 VAL A CA 1
ATOM 1091 C C . VAL A 1 137 ? 0.591 3.844 -3.858 1.00 91.12 137 VAL A C 1
ATOM 1093 O O . VAL A 1 137 ? 0.036 3.151 -4.697 1.00 91.12 137 VAL A O 1
ATOM 1096 N N . LEU A 1 138 ? 0.331 3.687 -2.560 1.00 95.19 138 LEU A N 1
ATOM 1097 C CA . LEU A 1 138 ? -0.470 2.565 -2.069 1.00 95.19 138 LEU A CA 1
ATOM 1098 C C . LEU A 1 138 ? -1.905 2.574 -2.620 1.00 95.19 138 LEU A C 1
ATOM 1100 O O . LEU A 1 138 ? -2.404 1.545 -3.070 1.00 95.19 138 LEU A O 1
ATOM 1104 N N . LYS A 1 139 ? -2.526 3.755 -2.709 1.00 95.38 139 LYS A N 1
ATOM 1105 C CA . LYS A 1 139 ? -3.845 3.930 -3.342 1.00 95.38 139 LYS A CA 1
ATOM 1106 C C . LYS A 1 139 ? -3.873 3.509 -4.817 1.00 95.38 139 LYS A C 1
ATOM 1108 O O . LYS A 1 139 ? -4.891 3.016 -5.291 1.00 95.38 139 LYS A O 1
ATOM 1113 N N . HIS A 1 140 ? -2.764 3.674 -5.540 1.00 93.44 140 HIS A N 1
ATOM 1114 C CA . HIS A 1 140 ? -2.642 3.205 -6.924 1.00 93.44 140 HIS A CA 1
ATOM 1115 C C . HIS A 1 140 ? -2.677 1.682 -6.997 1.00 93.44 140 HIS A C 1
ATOM 1117 O O . HIS A 1 140 ? -3.427 1.126 -7.796 1.00 93.44 140 HIS A O 1
ATOM 1123 N N . GLU A 1 141 ? -1.911 1.011 -6.137 1.00 94.38 141 GLU A N 1
ATOM 1124 C CA . GLU A 1 141 ? -1.863 -0.451 -6.130 1.00 94.38 141 GLU A CA 1
ATOM 1125 C C . GLU A 1 141 ? -3.197 -1.057 -5.678 1.00 94.38 141 GLU A C 1
ATOM 1127 O O . GLU A 1 141 ? -3.658 -2.036 -6.261 1.00 94.38 141 GLU A O 1
ATOM 1132 N N . TRP A 1 142 ? -3.904 -0.438 -4.725 1.00 96.88 142 TRP A N 1
ATOM 1133 C CA . TRP A 1 142 ? -5.275 -0.855 -4.416 1.00 96.88 142 TRP A CA 1
ATOM 1134 C C . TRP A 1 142 ? -6.231 -0.666 -5.590 1.00 96.88 142 TRP A C 1
ATOM 1136 O O . TRP A 1 142 ? -7.095 -1.512 -5.805 1.00 96.88 142 TRP A O 1
ATOM 1146 N N . ALA A 1 143 ? -6.082 0.383 -6.400 1.00 95.44 143 ALA A N 1
ATOM 1147 C CA . ALA A 1 143 ? -6.914 0.527 -7.591 1.00 95.44 143 ALA A CA 1
ATOM 1148 C C . ALA A 1 143 ? -6.744 -0.667 -8.551 1.00 95.44 143 ALA A C 1
ATOM 1150 O O . ALA A 1 143 ? -7.727 -1.081 -9.168 1.00 95.44 143 ALA A O 1
ATOM 1151 N N . HIS A 1 144 ? -5.546 -1.257 -8.640 1.00 93.88 144 HIS A N 1
ATOM 1152 C CA . HIS A 1 144 ? -5.332 -2.513 -9.364 1.00 93.88 144 HIS A CA 1
ATOM 1153 C C . HIS A 1 144 ? -6.003 -3.710 -8.679 1.00 93.88 144 HIS A C 1
ATOM 1155 O O . HIS A 1 144 ? -6.695 -4.472 -9.353 1.00 93.88 144 HIS A O 1
ATOM 1161 N N . VAL A 1 145 ? -5.877 -3.838 -7.353 1.00 95.25 145 VAL A N 1
ATOM 1162 C CA . VAL A 1 145 ? -6.532 -4.899 -6.560 1.00 95.25 145 VAL A CA 1
ATOM 1163 C C . VAL A 1 145 ? -8.044 -4.940 -6.800 1.00 95.25 145 VAL A C 1
ATOM 1165 O O . VAL A 1 145 ? -8.601 -6.001 -7.061 1.00 95.25 145 VAL A O 1
ATOM 1168 N N . TYR A 1 146 ? -8.712 -3.785 -6.764 1.00 95.31 146 TYR A N 1
ATOM 1169 C CA . TYR A 1 146 ? -10.162 -3.689 -6.971 1.00 95.31 146 TYR A CA 1
ATOM 1170 C C . TYR A 1 146 ? -10.577 -3.719 -8.452 1.00 95.31 146 TYR A C 1
ATOM 1172 O O . TYR A 1 146 ? -11.754 -3.551 -8.766 1.00 95.31 146 TYR A O 1
ATOM 1180 N N . GLY A 1 147 ? -9.633 -3.891 -9.385 1.00 91.81 147 GLY A N 1
ATOM 1181 C CA . GLY A 1 147 ? -9.902 -3.879 -10.826 1.00 91.81 147 GLY A CA 1
ATOM 1182 C C . GLY A 1 147 ? -10.386 -2.528 -11.365 1.00 91.81 147 GLY A C 1
ATOM 1183 O O . GLY A 1 147 ? -10.865 -2.453 -12.497 1.00 91.81 147 GLY A O 1
ATOM 1184 N N . ILE A 1 148 ? -10.261 -1.462 -10.570 1.00 91.94 148 ILE A N 1
ATOM 1185 C CA . ILE A 1 148 ? -10.623 -0.097 -10.951 1.00 91.94 148 ILE A CA 1
ATOM 1186 C C . ILE A 1 148 ? -9.600 0.411 -11.952 1.00 91.94 148 ILE A C 1
ATOM 1188 O O . ILE A 1 148 ? -9.972 0.873 -13.024 1.00 91.94 148 ILE A O 1
ATOM 1192 N N . LEU A 1 149 ? -8.310 0.293 -11.640 1.00 89.31 149 LEU A N 1
ATOM 1193 C CA . LEU A 1 149 ? -7.241 0.678 -12.545 1.00 89.31 149 LEU A CA 1
ATOM 1194 C C . LEU A 1 149 ? -6.885 -0.481 -13.469 1.00 89.31 149 LEU A C 1
ATOM 1196 O O . LEU A 1 149 ? -6.413 -1.536 -13.043 1.00 89.31 149 LEU A O 1
ATOM 1200 N N . ARG A 1 150 ? -7.077 -0.260 -14.766 1.00 80.00 150 ARG A N 1
ATOM 1201 C CA . ARG A 1 150 ? -6.735 -1.245 -15.794 1.00 80.00 150 ARG A CA 1
ATOM 1202 C C . ARG A 1 150 ? -5.215 -1.365 -15.926 1.00 80.00 150 ARG A C 1
ATOM 1204 O O . ARG A 1 150 ? -4.504 -0.372 -15.803 1.00 80.00 150 ARG A O 1
ATOM 1211 N N . ASN A 1 151 ? -4.725 -2.557 -16.270 1.00 76.38 151 ASN A N 1
ATOM 1212 C CA . ASN A 1 151 ? -3.287 -2.818 -16.464 1.00 76.38 151 ASN A CA 1
ATOM 1213 C C . ASN A 1 151 ? -2.659 -1.993 -17.606 1.00 76.38 151 ASN A C 1
ATOM 1215 O O . ASN A 1 151 ? -1.449 -1.795 -17.637 1.00 76.38 151 ASN A O 1
ATOM 1219 N N . ASP A 1 152 ? -3.474 -1.506 -18.550 1.00 73.06 152 ASP A N 1
ATOM 1220 C CA . ASP A 1 152 ? -3.040 -0.594 -19.617 1.00 73.06 152 ASP A CA 1
ATOM 1221 C C . ASP A 1 152 ? -3.050 0.888 -19.197 1.00 73.06 152 ASP A C 1
ATOM 1223 O O . ASP A 1 152 ? -2.779 1.763 -20.020 1.00 73.06 152 ASP A O 1
ATOM 1227 N N . HIS A 1 153 ? -3.393 1.165 -17.933 1.00 79.88 153 HIS A N 1
ATOM 1228 C CA . HIS A 1 153 ? -3.449 2.484 -17.303 1.00 79.88 153 HIS A CA 1
ATOM 1229 C C . HIS A 1 153 ? -4.294 3.518 -18.062 1.00 79.88 153 HIS A C 1
ATOM 1231 O O . HIS A 1 153 ? -4.137 4.722 -17.859 1.00 79.88 153 HIS A O 1
ATOM 1237 N N . LYS A 1 154 ? -5.239 3.094 -18.912 1.00 79.44 154 LYS A N 1
ATOM 1238 C CA . LYS A 1 154 ? -6.056 4.033 -19.704 1.00 79.44 154 LYS A CA 1
ATOM 1239 C C . LYS A 1 154 ? -6.920 4.964 -18.861 1.00 79.44 154 LYS A C 1
ATOM 1241 O O . LYS A 1 154 ? -7.197 6.078 -19.292 1.00 79.44 154 LYS A O 1
ATOM 1246 N N . ASN A 1 155 ? -7.331 4.523 -17.678 1.00 82.94 155 ASN A N 1
ATOM 1247 C CA . ASN A 1 155 ? -8.152 5.299 -16.752 1.00 82.94 155 ASN A CA 1
ATOM 1248 C C . ASN A 1 155 ? -7.365 5.810 -15.534 1.00 82.94 155 ASN A C 1
ATOM 1250 O O . ASN A 1 155 ? -7.944 6.141 -14.505 1.00 82.94 155 ASN A O 1
ATOM 1254 N N . LEU A 1 156 ? -6.036 5.914 -15.656 1.00 85.38 156 LEU A N 1
ATOM 1255 C CA . LEU A 1 156 ? -5.165 6.422 -14.596 1.00 85.38 156 LEU A CA 1
ATOM 1256 C C . LEU A 1 156 ? -5.598 7.801 -14.085 1.00 85.38 156 LEU A C 1
ATOM 1258 O O . LEU A 1 156 ? -5.542 8.059 -12.888 1.00 85.38 156 LEU A O 1
ATOM 1262 N N . ASN A 1 157 ? -6.030 8.685 -14.988 1.00 85.75 157 ASN A N 1
ATOM 1263 C CA . ASN A 1 157 ? -6.420 10.045 -14.623 1.00 85.75 157 ASN A CA 1
ATOM 1264 C C . ASN A 1 157 ? -7.637 10.069 -13.695 1.00 85.75 157 ASN A C 1
ATOM 1266 O O . ASN A 1 157 ? -7.611 10.805 -12.721 1.00 85.75 157 ASN A O 1
ATOM 1270 N N . GLU A 1 158 ? -8.639 9.220 -13.928 1.00 82.25 158 GLU A N 1
ATOM 1271 C CA . GLU A 1 158 ? -9.831 9.129 -13.070 1.00 82.25 158 GLU A CA 1
ATOM 1272 C C . GLU A 1 158 ? -9.449 8.700 -11.647 1.00 82.25 158 GLU A C 1
ATOM 1274 O O . GLU A 1 158 ? -9.879 9.296 -10.659 1.00 82.25 158 GLU A O 1
ATOM 1279 N N . VAL A 1 159 ? -8.552 7.713 -11.534 1.00 84.94 159 VAL A N 1
ATOM 1280 C CA . VAL A 1 159 ? -8.030 7.262 -10.237 1.00 84.94 159 VAL A CA 1
ATOM 1281 C C . VAL A 1 159 ? -7.247 8.380 -9.544 1.00 84.94 159 VAL A C 1
ATOM 1283 O O . VAL A 1 159 ? -7.405 8.576 -8.339 1.00 84.94 159 VAL A O 1
ATOM 1286 N N . ARG A 1 160 ? -6.428 9.140 -10.285 1.00 87.38 160 ARG A N 1
ATOM 1287 C CA . ARG A 1 160 ? -5.641 10.267 -9.746 1.00 87.38 160 ARG A CA 1
ATOM 1288 C C . ARG A 1 160 ? -6.513 11.422 -9.282 1.00 87.38 160 ARG A C 1
ATOM 1290 O O . ARG A 1 160 ? -6.249 11.973 -8.220 1.00 87.38 160 ARG A O 1
ATOM 1297 N N . GLU A 1 161 ? -7.521 11.782 -10.068 1.00 87.50 161 GLU A N 1
ATOM 1298 C CA . GLU A 1 161 ? -8.461 12.858 -9.748 1.00 87.50 161 GLU A CA 1
ATOM 1299 C C . GLU A 1 161 ? -9.234 12.559 -8.468 1.00 87.50 161 GLU A C 1
ATOM 1301 O O . GLU A 1 161 ? -9.416 13.454 -7.648 1.00 87.50 161 GLU A O 1
ATOM 1306 N N . CYS A 1 162 ? -9.622 11.299 -8.266 1.00 86.75 162 CYS A N 1
ATOM 1307 C CA . CYS A 1 162 ? -10.284 10.872 -7.042 1.00 86.75 162 CYS A CA 1
ATOM 1308 C C . CYS A 1 162 ? -9.296 10.837 -5.861 1.00 86.75 162 CYS A C 1
ATOM 1310 O O . CYS A 1 162 ? -9.441 11.541 -4.865 1.00 86.75 162 CYS A O 1
ATOM 1312 N N . THR A 1 163 ? -8.265 10.000 -5.962 1.00 84.38 163 THR A N 1
ATOM 1313 C CA . THR A 1 163 ? -7.490 9.569 -4.786 1.00 84.38 163 THR A CA 1
ATOM 1314 C C . THR A 1 163 ? -6.286 10.459 -4.468 1.00 84.38 163 THR A C 1
ATOM 1316 O O . THR A 1 163 ? -5.684 10.312 -3.401 1.00 84.38 163 THR A O 1
ATOM 1319 N N . GLY A 1 164 ? -5.931 11.379 -5.374 1.00 80.00 164 GLY A N 1
ATOM 1320 C CA . GLY A 1 164 ? -4.875 12.376 -5.179 1.00 80.00 164 GLY A CA 1
ATOM 1321 C C . GLY A 1 164 ? -3.453 11.816 -5.088 1.00 80.00 164 GLY A C 1
ATOM 1322 O O . GLY A 1 164 ? -2.567 12.522 -4.605 1.00 80.00 164 GLY A O 1
ATOM 1323 N N . TYR A 1 165 ? -3.235 10.566 -5.508 1.00 71.25 165 TYR A N 1
ATOM 1324 C CA . TYR A 1 165 ? -1.945 9.880 -5.368 1.00 71.25 165 TYR A CA 1
ATOM 1325 C C . TYR A 1 165 ? -0.848 10.385 -6.328 1.00 71.25 165 TYR A C 1
ATOM 1327 O O . TYR A 1 165 ? -1.133 10.775 -7.491 1.00 71.25 165 TYR A O 1
#

pLDDT: mean 80.58, std 18.93, range [32.12, 98.44]

Secondary structure (DSSP, 8-state):
------SSSTTSSSSSSSSSSSSSTT--------HHHHTTSPEEE-TTT--EEEE-TT--S-HHHHHHHHHHHHHHHHHHHT--STTTTGGGSEEEEESS-EEETTTTEEESEEEETTTTEEEEESS-TT--SSSTTHHHHHHHHTT-S-TT-TTHHHHHHHH--

Foldseek 3Di:
DDDDDDDPPVPPPPPPPPPPPPPPPPPPPPDADDLVNLLVAQWDFQDQLGATEGEDPPAPDDPNVLSPVLLVLVVLLCVLVVPDPSCPLVNQAYEREYQEWHADPLVSGTDQWDQDPVSSYTYHYLDYPPDDDGRRCSSVNVCVSVVVQDPVRPCVVVSCVRSVD